Protein AF-A0A7D6I612-F1 (afdb_monomer_lite)

Structure (mmCIF, N/CA/C/O backbone):
data_AF-A0A7D6I612-F1
#
_entry.id   AF-A0A7D6I612-F1
#
loop_
_atom_site.group_PDB
_atom_site.id
_atom_site.type_symbol
_atom_site.label_atom_id
_atom_site.label_alt_id
_atom_site.label_comp_id
_atom_site.label_asym_id
_atom_site.label_entity_id
_atom_site.label_seq_id
_atom_site.pdbx_PDB_ins_code
_atom_site.Cartn_x
_atom_site.Cartn_y
_atom_site.Cartn_z
_atom_site.occupancy
_atom_site.B_iso_or_equiv
_atom_site.auth_seq_id
_atom_site.auth_comp_id
_atom_site.auth_asym_id
_atom_site.auth_atom_id
_atom_site.pdbx_PDB_model_num
ATOM 1 N N . MET A 1 1 ? -6.883 18.819 10.195 1.00 54.38 1 MET A N 1
ATOM 2 C CA . MET A 1 1 ? -8.317 18.469 10.230 1.00 54.38 1 MET A CA 1
ATOM 3 C C . MET A 1 1 ? -9.088 19.652 9.686 1.00 54.38 1 MET A C 1
ATOM 5 O O . MET A 1 1 ? -8.676 20.778 9.945 1.00 54.38 1 MET A O 1
ATOM 9 N N . LEU A 1 2 ? -10.165 19.414 8.934 1.00 71.88 2 LEU A N 1
ATOM 10 C CA . LEU A 1 2 ? -11.172 20.453 8.706 1.00 71.88 2 LEU A CA 1
ATOM 11 C C . LEU A 1 2 ? -11.570 21.011 10.085 1.00 71.88 2 LEU A C 1
ATOM 13 O O . LEU A 1 2 ? -11.541 20.269 11.069 1.00 71.88 2 LEU A O 1
ATOM 17 N N . ASN A 1 3 ? -11.849 22.306 10.201 1.00 75.69 3 ASN A N 1
ATOM 18 C CA . ASN A 1 3 ? -12.184 22.924 11.487 1.00 75.69 3 ASN A CA 1
ATOM 19 C C . ASN A 1 3 ? -13.604 22.505 11.932 1.00 75.69 3 ASN A C 1
ATOM 21 O O . ASN A 1 3 ? -14.530 23.307 11.906 1.00 75.69 3 ASN A O 1
ATOM 25 N N . LEU A 1 4 ? -13.773 21.226 12.282 1.00 80.38 4 LEU A N 1
ATOM 26 C CA . LEU A 1 4 ? -15.048 20.541 12.541 1.00 80.38 4 LEU A CA 1
ATOM 27 C C . LEU A 1 4 ? -15.597 20.794 13.960 1.00 80.38 4 LEU A C 1
ATOM 29 O O . LEU A 1 4 ? -16.632 20.249 14.331 1.00 80.38 4 LEU A O 1
ATOM 33 N N . GLY A 1 5 ? -14.927 21.642 14.748 1.00 83.19 5 GLY A N 1
ATOM 34 C CA . GLY A 1 5 ? -15.380 22.068 16.072 1.00 83.19 5 GLY A CA 1
ATOM 35 C C . GLY A 1 5 ? -15.041 21.104 17.215 1.00 83.19 5 GLY A C 1
ATOM 36 O O . GLY A 1 5 ? -14.508 20.013 17.026 1.00 83.19 5 GLY A O 1
ATOM 37 N N . LYS A 1 6 ? -15.332 21.546 18.444 1.00 76.69 6 LYS A N 1
ATOM 38 C CA . LYS A 1 6 ? -14.966 20.839 19.687 1.00 76.69 6 LYS A CA 1
ATOM 39 C C . LYS A 1 6 ? -15.806 19.580 19.943 1.00 76.69 6 LYS A C 1
ATOM 41 O O . LYS A 1 6 ? -15.286 18.616 20.486 1.00 76.69 6 LYS A O 1
ATOM 46 N N . SER A 1 7 ? -17.059 19.553 19.485 1.00 77.19 7 SER A N 1
ATOM 47 C CA . SER A 1 7 ? -17.968 18.407 19.648 1.00 77.19 7 SER A CA 1
ATOM 48 C C . SER A 1 7 ? -17.476 17.137 18.944 1.00 77.19 7 SER A C 1
ATOM 50 O O . SER A 1 7 ? -17.671 16.036 19.454 1.00 77.19 7 SER A O 1
ATOM 52 N N . VAL A 1 8 ? -16.803 17.278 17.798 1.00 79.56 8 VAL A N 1
ATOM 53 C CA . VAL A 1 8 ? -16.230 16.147 17.050 1.00 79.56 8 VAL A CA 1
ATOM 54 C C . VAL A 1 8 ? -15.008 15.574 17.769 1.00 79.56 8 VAL A C 1
ATOM 56 O O . VAL A 1 8 ? -14.851 14.359 17.837 1.00 79.56 8 VAL A O 1
ATOM 59 N N . VAL A 1 9 ? -14.189 16.428 18.388 1.00 80.62 9 VAL A N 1
ATOM 60 C CA . VAL A 1 9 ? -13.004 16.003 19.155 1.00 80.62 9 VAL A CA 1
ATOM 61 C C . VAL A 1 9 ? -13.397 15.169 20.378 1.00 80.62 9 VAL A C 1
ATOM 63 O O . VAL A 1 9 ? -12.755 14.159 20.678 1.00 80.62 9 VAL A O 1
ATOM 66 N N . ASP A 1 10 ? -14.467 15.556 21.072 1.00 81.38 10 ASP A N 1
ATOM 67 C CA . ASP A 1 10 ? -14.969 14.805 22.225 1.00 81.38 10 ASP A CA 1
ATOM 68 C C . ASP A 1 10 ? -15.522 13.429 21.807 1.00 81.38 10 ASP A C 1
ATOM 70 O O . ASP A 1 10 ? -15.314 12.429 22.502 1.00 81.38 10 ASP A O 1
ATOM 74 N N . GLN A 1 11 ? -16.152 13.345 20.630 1.00 80.44 11 GLN A N 1
ATOM 75 C CA . GLN A 1 11 ? -16.630 12.085 20.062 1.00 80.44 11 GLN A CA 1
ATOM 76 C C . GLN A 1 11 ? -15.485 11.171 19.597 1.00 80.44 11 GLN A C 1
ATOM 78 O O . GLN A 1 11 ? -15.504 9.978 19.903 1.00 80.44 11 GLN A O 1
ATOM 83 N N . GLU A 1 12 ? -14.450 11.709 18.945 1.00 81.00 12 GLU A N 1
ATOM 84 C CA . GLU A 1 12 ? -13.246 10.948 18.578 1.00 81.00 12 GLU A CA 1
ATOM 85 C C . GLU A 1 12 ? -12.562 10.345 19.811 1.00 81.00 12 GLU A C 1
ATOM 87 O O . GLU A 1 12 ? -12.174 9.175 19.797 1.00 81.00 12 GLU A O 1
ATOM 92 N N . ARG A 1 13 ? -12.472 11.099 20.917 1.00 80.06 13 ARG A N 1
ATOM 93 C CA . ARG A 1 13 ? -11.940 10.585 22.191 1.00 80.06 13 ARG A CA 1
ATOM 94 C C . ARG A 1 13 ? -12.781 9.448 22.764 1.00 80.06 13 ARG A C 1
ATOM 96 O O . ARG A 1 13 ? -12.218 8.505 23.317 1.00 80.06 13 ARG A O 1
ATOM 103 N N . ALA A 1 14 ? -14.104 9.521 22.638 1.00 80.31 14 ALA A N 1
ATOM 104 C CA . ALA A 1 14 ? -14.989 8.441 23.061 1.00 80.31 14 ALA A CA 1
ATOM 105 C C . ALA A 1 14 ? -14.844 7.185 22.178 1.00 80.31 14 ALA A C 1
ATOM 107 O O . ALA A 1 14 ? -14.951 6.072 22.689 1.00 80.31 14 ALA A O 1
ATOM 108 N N . TRP A 1 15 ? -14.563 7.339 20.879 1.00 78.69 15 TRP A N 1
ATOM 109 C CA . TRP A 1 15 ? -14.332 6.217 19.955 1.00 78.69 15 TRP A CA 1
ATOM 110 C C . TRP A 1 15 ? -12.940 5.590 20.097 1.00 78.69 15 TRP A C 1
ATOM 112 O O . TRP A 1 15 ? -12.791 4.381 19.939 1.00 78.69 15 TRP A O 1
ATOM 122 N N . LEU A 1 16 ? -11.934 6.377 20.481 1.00 78.69 16 LEU A N 1
ATOM 123 C CA . LEU A 1 16 ? -10.565 5.926 20.764 1.00 78.69 16 LEU A CA 1
ATOM 124 C C . LEU A 1 16 ? -10.389 5.343 22.177 1.00 78.69 16 LEU A C 1
ATOM 126 O O . LEU A 1 16 ? -9.279 5.304 22.711 1.00 78.69 16 LEU A O 1
ATOM 130 N N . GLN A 1 17 ? -11.465 4.870 22.811 1.00 80.62 17 GLN A N 1
ATOM 131 C CA . GLN A 1 17 ? -11.345 4.201 24.101 1.00 80.62 17 GLN A CA 1
ATOM 132 C C . GLN A 1 17 ? -10.520 2.908 23.966 1.00 80.62 17 GLN A C 1
ATOM 134 O O . GLN A 1 17 ? -10.790 2.098 23.073 1.00 80.62 17 GLN A O 1
ATOM 139 N N . PRO A 1 18 ? -9.579 2.632 24.892 1.00 74.50 18 PRO A N 1
ATOM 140 C CA . PRO A 1 18 ? -8.720 1.449 24.829 1.00 74.50 18 PRO A CA 1
ATOM 141 C C . PRO A 1 18 ? -9.487 0.125 24.725 1.00 74.50 18 PRO A C 1
ATOM 143 O O . PRO A 1 18 ? -9.016 -0.839 24.137 1.00 74.50 18 PRO A O 1
ATOM 146 N N . LYS A 1 19 ? -10.714 0.057 25.243 1.00 82.31 19 LYS A N 1
ATOM 147 C CA . LYS A 1 19 ? -11.556 -1.137 25.117 1.00 82.31 19 LYS A CA 1
ATOM 148 C C . LYS A 1 19 ? -11.928 -1.455 23.660 1.00 82.31 19 LYS A C 1
ATOM 150 O O . LYS A 1 19 ? -12.021 -2.627 23.312 1.00 82.31 19 LYS A O 1
ATOM 155 N N . ALA A 1 20 ? -12.110 -0.439 22.815 1.00 83.69 20 ALA A N 1
ATOM 156 C CA . ALA A 1 20 ? -12.465 -0.610 21.407 1.00 83.69 20 ALA A CA 1
ATOM 157 C C . ALA A 1 20 ? -11.254 -0.982 20.530 1.00 83.69 20 ALA A C 1
ATOM 159 O O . ALA A 1 20 ? -11.413 -1.708 19.551 1.00 83.69 20 ALA A O 1
ATOM 160 N N . TRP A 1 21 ? -10.037 -0.546 20.888 1.00 88.00 21 TRP A N 1
ATOM 161 C CA . TRP A 1 21 ? -8.848 -0.765 20.051 1.00 88.00 21 TRP A CA 1
ATOM 162 C C . TRP A 1 21 ? -8.091 -2.074 20.335 1.00 88.00 21 TRP A C 1
ATOM 164 O O . TRP A 1 21 ? -7.283 -2.490 19.509 1.00 88.00 21 TRP A O 1
ATOM 174 N N . ILE A 1 22 ? -8.331 -2.745 21.477 1.00 91.69 22 ILE A N 1
ATOM 175 C CA . ILE A 1 22 ? -7.427 -3.807 21.963 1.00 91.69 22 ILE A CA 1
ATOM 176 C C . ILE A 1 22 ? -7.555 -5.028 21.051 1.00 91.69 22 ILE A C 1
ATOM 178 O O . ILE A 1 22 ? -6.548 -5.606 20.657 1.00 91.69 22 ILE A O 1
ATOM 182 N N . GLY A 1 23 ? -8.784 -5.386 20.664 1.00 92.56 23 GLY A N 1
ATOM 183 C CA . GLY A 1 23 ? -9.044 -6.491 19.737 1.00 92.56 23 GLY A CA 1
ATOM 184 C C . GLY A 1 23 ? -8.359 -6.292 18.377 1.00 92.56 23 GLY A C 1
ATOM 185 O O . GLY A 1 23 ? -7.514 -7.113 18.012 1.00 92.56 23 GLY A O 1
ATOM 186 N N . PRO A 1 24 ? -8.655 -5.195 17.647 1.00 94.56 24 PRO A N 1
ATOM 187 C CA . PRO A 1 24 ? -7.986 -4.882 16.383 1.00 94.56 24 PRO A CA 1
ATOM 188 C C . PRO A 1 24 ? -6.460 -4.771 16.504 1.00 94.56 24 PRO A C 1
ATOM 190 O O . PRO A 1 24 ? -5.745 -5.212 15.602 1.00 94.56 24 PRO A O 1
ATOM 193 N N . ALA A 1 25 ? -5.947 -4.235 17.616 1.00 94.69 25 ALA A N 1
ATOM 194 C CA . ALA A 1 25 ? -4.511 -4.115 17.856 1.00 94.69 25 ALA A CA 1
ATOM 195 C C . ALA A 1 25 ? -3.840 -5.483 18.034 1.00 94.69 25 ALA A C 1
ATOM 197 O O . ALA A 1 25 ? -2.815 -5.736 17.407 1.00 94.69 25 ALA A O 1
ATOM 198 N N . ILE A 1 26 ? -4.432 -6.383 18.828 1.00 96.94 26 ILE A N 1
ATOM 199 C CA . ILE A 1 26 ? -3.929 -7.754 19.004 1.00 96.94 26 ILE A CA 1
ATOM 200 C C . ILE A 1 26 ? -3.938 -8.492 17.665 1.00 96.94 26 ILE A C 1
ATOM 202 O O . ILE A 1 26 ? -2.936 -9.099 17.295 1.00 96.94 26 ILE A O 1
ATOM 206 N N . LEU A 1 27 ? -5.035 -8.405 16.907 1.00 97.56 27 LEU A N 1
ATOM 207 C CA . LEU A 1 27 ? -5.131 -9.050 15.598 1.00 97.56 27 LEU A CA 1
ATOM 208 C C . LEU A 1 27 ? -4.074 -8.515 14.618 1.00 97.56 27 LE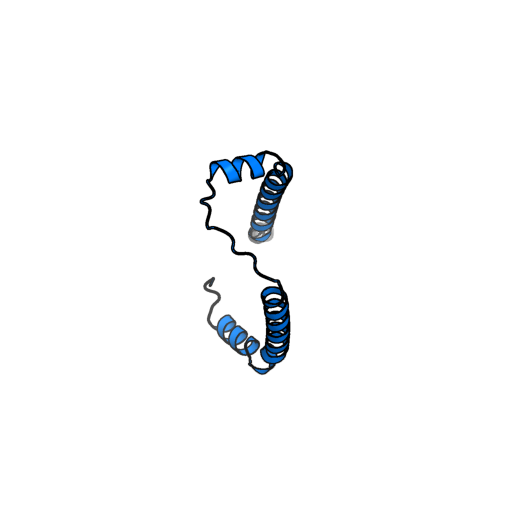U A C 1
ATOM 210 O O . LEU A 1 27 ? -3.408 -9.296 13.939 1.00 97.56 27 LEU A O 1
ATOM 214 N N . SER A 1 28 ? -3.870 -7.195 14.591 1.00 97.62 28 SER A N 1
ATOM 215 C CA . SER A 1 28 ? -2.832 -6.559 13.771 1.00 97.62 28 SER A CA 1
ATOM 216 C C . SER A 1 28 ? -1.424 -6.966 14.210 1.00 97.62 28 SER A C 1
ATOM 218 O O . SER A 1 28 ? -0.569 -7.201 13.360 1.00 97.62 28 SER A O 1
ATOM 220 N N . ALA A 1 29 ? -1.177 -7.100 15.517 1.00 98.12 29 ALA A N 1
ATOM 221 C CA . ALA A 1 29 ? 0.104 -7.555 16.052 1.00 98.12 29 ALA A CA 1
ATOM 222 C C . ALA A 1 29 ? 0.398 -9.008 15.655 1.00 98.12 29 ALA A C 1
ATOM 224 O O . ALA A 1 29 ? 1.502 -9.301 15.203 1.00 98.12 29 ALA A O 1
ATOM 225 N N . ILE A 1 30 ? -0.598 -9.895 15.742 1.00 98.44 30 ILE A N 1
ATOM 226 C CA . ILE A 1 30 ? -0.482 -11.284 15.279 1.00 98.44 30 ILE A CA 1
ATOM 227 C C . ILE A 1 30 ? -0.162 -11.316 13.781 1.00 98.44 30 ILE A C 1
ATOM 229 O O . ILE A 1 30 ? 0.781 -11.993 13.370 1.00 98.44 30 ILE A O 1
ATOM 233 N N . LEU A 1 31 ? -0.901 -10.557 12.964 1.00 98.12 31 LEU A N 1
ATOM 234 C CA . LEU A 1 31 ? -0.656 -10.476 11.523 1.00 98.12 31 LEU A CA 1
ATOM 235 C C . LEU A 1 31 ? 0.761 -9.969 11.220 1.00 98.12 31 LEU A C 1
ATOM 237 O O . LEU A 1 31 ? 1.456 -10.541 10.381 1.00 98.12 31 LEU A O 1
ATOM 241 N N . LEU A 1 32 ? 1.215 -8.936 11.932 1.00 98.25 32 LEU A N 1
ATOM 242 C CA . LEU A 1 32 ? 2.569 -8.411 11.800 1.00 98.25 32 LEU A CA 1
ATOM 243 C C . LEU A 1 32 ? 3.619 -9.473 12.150 1.00 98.25 32 LEU A C 1
ATOM 245 O O . LEU A 1 32 ? 4.579 -9.641 11.401 1.00 98.25 32 LEU A O 1
ATOM 249 N N . SER A 1 33 ? 3.433 -10.223 13.240 1.00 98.19 33 SER A N 1
ATOM 250 C CA . SER A 1 33 ? 4.332 -11.324 13.609 1.00 98.19 33 SER A CA 1
ATOM 251 C C . SER A 1 33 ? 4.409 -12.393 12.518 1.00 98.19 33 SER A C 1
ATOM 253 O O . SER A 1 33 ? 5.504 -12.862 12.209 1.00 98.19 33 SER A O 1
ATOM 255 N N . VAL A 1 34 ? 3.280 -12.738 11.890 1.00 97.88 34 VAL A N 1
ATOM 256 C CA . VAL A 1 34 ? 3.242 -13.679 10.758 1.00 97.88 34 VAL A CA 1
ATOM 257 C C . VAL A 1 34 ? 4.021 -13.133 9.560 1.00 97.88 34 VAL A C 1
ATOM 259 O O . VAL A 1 34 ? 4.821 -13.864 8.977 1.00 97.88 34 VAL A O 1
ATOM 262 N N . ILE A 1 35 ? 3.846 -11.854 9.215 1.00 97.81 35 ILE A N 1
ATOM 263 C CA . ILE A 1 35 ? 4.587 -11.215 8.116 1.00 97.81 35 ILE A CA 1
ATOM 264 C C . ILE A 1 35 ? 6.095 -11.211 8.404 1.00 97.81 35 ILE A C 1
ATOM 266 O O . ILE A 1 35 ? 6.881 -11.585 7.535 1.00 97.81 35 ILE A O 1
ATOM 270 N N . ILE A 1 36 ? 6.511 -10.848 9.622 1.00 97.50 36 ILE A N 1
ATOM 271 C CA . ILE A 1 36 ? 7.928 -10.858 10.023 1.00 97.50 36 ILE A CA 1
ATOM 272 C C . ILE A 1 36 ? 8.502 -12.271 9.912 1.00 97.50 36 ILE A C 1
ATOM 274 O O . ILE A 1 36 ? 9.567 -12.457 9.323 1.00 97.50 36 ILE A O 1
ATOM 278 N N . TYR A 1 37 ? 7.790 -13.270 10.438 1.00 96.88 37 TYR A N 1
ATOM 279 C CA . TYR A 1 37 ? 8.210 -14.665 10.353 1.00 96.88 37 TYR A CA 1
ATOM 280 C C . TYR A 1 37 ? 8.370 -15.119 8.896 1.00 96.88 37 TYR A C 1
ATOM 282 O O . TYR A 1 37 ? 9.397 -15.699 8.542 1.00 96.88 37 TYR A O 1
ATOM 290 N N . ALA A 1 38 ? 7.398 -14.797 8.037 1.00 95.12 38 ALA A N 1
ATOM 291 C CA . ALA A 1 38 ? 7.437 -15.135 6.619 1.00 95.12 38 ALA A CA 1
ATOM 292 C C . ALA A 1 38 ? 8.640 -14.500 5.901 1.00 95.12 38 ALA A C 1
ATOM 294 O O . ALA A 1 38 ? 9.302 -15.177 5.118 1.00 95.12 38 ALA A O 1
ATOM 295 N N . ILE A 1 39 ? 8.961 -13.235 6.193 1.00 93.50 39 ILE A N 1
ATOM 296 C CA . ILE A 1 39 ? 10.105 -12.532 5.591 1.00 93.50 39 ILE A CA 1
ATOM 297 C C . ILE A 1 39 ? 11.435 -13.134 6.065 1.00 93.50 39 ILE A C 1
ATOM 299 O O . ILE A 1 39 ? 12.302 -13.435 5.246 1.00 93.50 39 ILE A O 1
ATOM 303 N N . VAL A 1 40 ? 11.606 -13.339 7.375 1.00 92.94 40 VAL A N 1
ATOM 304 C CA . VAL A 1 40 ? 12.876 -13.815 7.957 1.00 92.94 40 VAL A CA 1
ATOM 305 C C . VAL A 1 40 ? 13.157 -15.282 7.611 1.00 92.94 40 VAL A C 1
ATOM 307 O O . VAL A 1 40 ? 14.318 -15.671 7.492 1.00 92.94 40 VAL A O 1
ATOM 310 N N . SER A 1 41 ? 12.119 -16.096 7.401 1.00 92.06 41 SER A N 1
ATOM 311 C CA . SER A 1 41 ? 12.257 -17.508 7.011 1.00 92.06 41 SER A CA 1
ATOM 312 C C . SER A 1 41 ? 12.888 -17.696 5.618 1.00 92.06 41 SER A C 1
ATOM 314 O O . SER A 1 41 ? 13.469 -18.743 5.320 1.00 92.06 41 SER A O 1
ATOM 316 N N . ILE A 1 42 ? 12.830 -16.678 4.753 1.00 90.31 42 ILE A N 1
ATOM 317 C CA . ILE A 1 42 ? 13.407 -16.745 3.409 1.00 90.31 42 ILE A CA 1
ATOM 318 C C . ILE A 1 42 ? 14.939 -16.690 3.502 1.00 90.31 42 ILE A C 1
ATOM 320 O O . ILE A 1 42 ? 15.527 -15.783 4.090 1.00 90.31 42 ILE A O 1
ATOM 324 N N . LYS A 1 43 ? 15.630 -17.652 2.875 1.00 82.25 43 LYS A N 1
ATOM 325 C CA . LYS A 1 43 ? 17.097 -17.621 2.767 1.00 82.25 43 LYS A CA 1
ATOM 326 C C . LYS A 1 43 ? 17.532 -16.446 1.896 1.00 82.25 43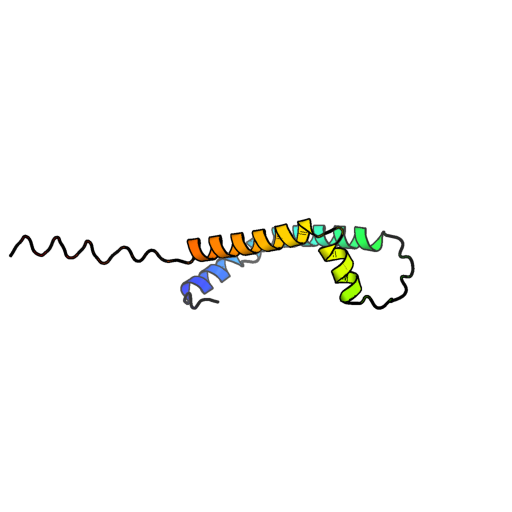 LYS A C 1
ATOM 328 O O . LYS A 1 43 ? 17.264 -16.411 0.695 1.00 82.25 43 LYS A O 1
ATOM 333 N N . HIS A 1 44 ? 18.254 -15.511 2.499 1.00 76.75 44 HIS A N 1
ATOM 334 C CA . HIS A 1 44 ? 18.753 -14.328 1.818 1.00 76.75 44 HIS A CA 1
ATOM 335 C C . HIS A 1 44 ? 19.972 -14.709 0.966 1.00 76.75 44 HIS A C 1
ATOM 337 O O . HIS A 1 44 ? 20.955 -15.248 1.475 1.00 76.75 44 HIS A O 1
ATOM 343 N N . ARG A 1 45 ? 19.930 -14.424 -0.340 1.00 76.81 45 ARG A N 1
ATOM 344 C CA . ARG A 1 45 ? 21.145 -14.340 -1.163 1.00 76.81 45 ARG A CA 1
ATOM 345 C C . ARG A 1 45 ? 21.670 -12.916 -1.072 1.00 76.81 45 ARG A C 1
ATOM 347 O O . ARG A 1 45 ? 20.879 -11.978 -1.090 1.00 76.81 45 ARG A O 1
ATOM 354 N N . GLN A 1 46 ? 22.987 -12.748 -0.976 1.00 78.69 46 GLN A N 1
ATOM 355 C CA . GLN A 1 46 ? 23.576 -11.414 -0.999 1.00 78.69 46 GLN A CA 1
ATOM 356 C C . GLN A 1 46 ? 23.298 -10.754 -2.352 1.00 78.69 46 GLN A C 1
ATOM 358 O O . GLN A 1 46 ? 23.805 -11.187 -3.386 1.00 78.69 46 GLN A O 1
ATOM 363 N N . ILE A 1 47 ? 22.465 -9.716 -2.333 1.00 83.25 47 ILE A N 1
ATOM 364 C CA . ILE A 1 47 ? 22.199 -8.864 -3.487 1.00 83.25 47 ILE A CA 1
ATOM 365 C C . ILE A 1 47 ? 23.249 -7.756 -3.458 1.00 83.25 47 I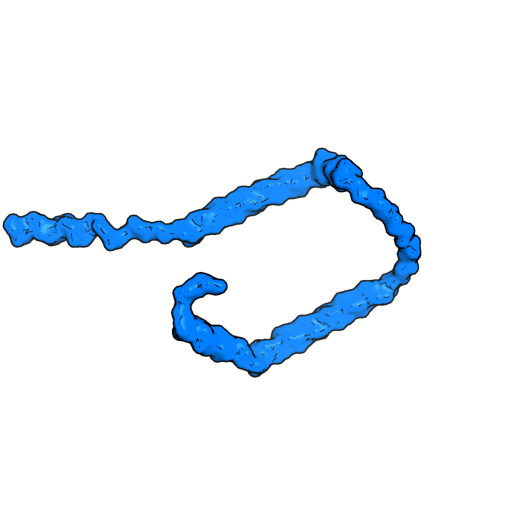LE A C 1
ATOM 367 O O . ILE A 1 47 ? 23.359 -7.022 -2.476 1.00 83.25 47 ILE A O 1
ATOM 371 N N . LYS A 1 48 ? 24.044 -7.638 -4.524 1.00 85.00 48 LYS A N 1
ATOM 372 C CA . LYS A 1 48 ? 24.935 -6.486 -4.694 1.00 85.00 48 LYS A CA 1
ATOM 373 C C . LYS A 1 4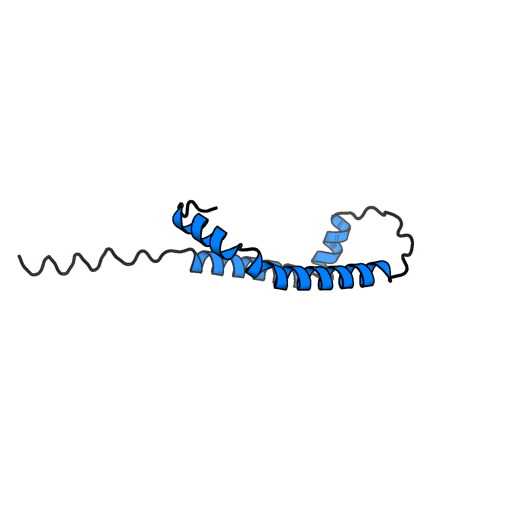8 ? 24.073 -5.256 -4.974 1.00 85.00 48 LYS A C 1
ATOM 375 O O . LYS A 1 48 ? 23.191 -5.319 -5.825 1.00 85.00 48 LYS A O 1
ATOM 380 N N . GLY A 1 49 ? 24.331 -4.153 -4.274 1.00 82.62 49 GLY A N 1
ATOM 381 C CA . GLY A 1 49 ? 23.656 -2.879 -4.522 1.00 82.62 49 GLY A CA 1
ATOM 382 C C . GLY A 1 49 ? 24.032 -2.329 -5.896 1.00 82.62 49 GLY A C 1
ATOM 383 O O . GLY A 1 49 ? 25.034 -1.634 -6.030 1.00 82.62 49 GLY A O 1
ATOM 384 N N . GLN A 1 50 ? 23.262 -2.682 -6.924 1.00 89.06 50 GLN A N 1
ATOM 385 C CA . GLN A 1 50 ? 23.393 -2.123 -8.264 1.00 89.06 50 GLN A CA 1
ATOM 386 C C . GLN A 1 50 ? 22.539 -0.858 -8.361 1.00 89.06 50 GLN A C 1
ATOM 388 O O . GLN A 1 50 ? 21.387 -0.841 -7.930 1.00 89.06 50 GLN A O 1
ATOM 393 N N . MET A 1 51 ? 23.102 0.207 -8.928 1.00 90.44 51 MET A N 1
ATOM 394 C CA . MET A 1 51 ? 22.349 1.426 -9.202 1.00 90.44 51 MET A CA 1
ATOM 395 C C . MET A 1 51 ? 21.359 1.164 -10.342 1.00 90.44 51 MET A C 1
ATOM 397 O O . MET A 1 51 ? 21.774 0.793 -11.438 1.00 90.44 51 MET A O 1
ATOM 401 N N . ILE A 1 52 ? 20.068 1.378 -10.086 1.00 93.56 52 ILE A N 1
ATOM 402 C CA . ILE A 1 52 ? 19.007 1.284 -11.095 1.00 93.56 52 ILE A CA 1
ATOM 403 C C . ILE A 1 52 ? 18.702 2.697 -11.593 1.00 93.56 52 ILE A C 1
ATOM 405 O O . ILE A 1 52 ? 18.360 3.581 -10.807 1.00 93.56 52 ILE A O 1
ATOM 409 N N . SER A 1 53 ? 18.840 2.923 -12.900 1.00 95.50 53 SER A N 1
ATOM 410 C CA . SER A 1 53 ? 18.596 4.243 -13.497 1.00 95.50 53 SER A CA 1
ATOM 411 C C . SER A 1 53 ? 17.109 4.486 -13.777 1.00 95.50 53 SER A C 1
ATOM 413 O O . SER A 1 53 ? 16.362 3.559 -14.091 1.00 95.50 53 SER A O 1
ATOM 415 N N . ALA A 1 54 ? 16.674 5.751 -13.769 1.00 95.56 54 ALA A N 1
ATOM 416 C CA . ALA A 1 54 ? 15.299 6.111 -14.134 1.00 95.56 54 ALA A CA 1
ATOM 417 C C . ALA A 1 54 ? 14.928 5.669 -15.565 1.00 95.56 54 ALA A C 1
ATOM 419 O O . ALA A 1 54 ? 13.801 5.244 -15.810 1.00 95.56 54 ALA A O 1
ATOM 420 N N . LYS A 1 55 ? 15.889 5.701 -16.502 1.00 95.94 55 LYS A N 1
ATOM 421 C CA . LYS A 1 55 ? 15.700 5.208 -17.875 1.00 95.94 55 LYS A CA 1
ATOM 422 C C . LYS A 1 55 ? 15.370 3.716 -17.894 1.00 95.94 55 LYS A C 1
ATOM 424 O O . LYS A 1 55 ? 14.489 3.297 -18.635 1.00 95.94 55 LYS A O 1
ATOM 429 N N . GLU A 1 56 ? 16.063 2.921 -17.084 1.00 95.62 56 GLU A N 1
ATOM 430 C CA . GLU A 1 56 ? 15.836 1.478 -16.992 1.00 95.62 56 GLU A CA 1
ATOM 43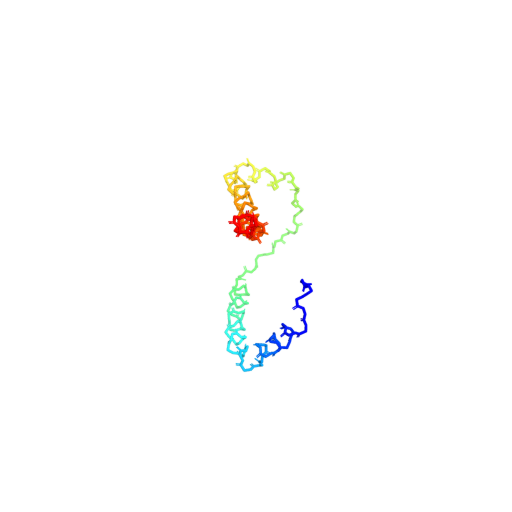1 C C . GLU A 1 56 ? 14.440 1.149 -16.459 1.00 95.62 56 GLU A C 1
ATOM 433 O O . GLU A 1 56 ? 13.739 0.316 -17.038 1.00 95.62 56 GLU A O 1
ATOM 438 N N . VAL A 1 57 ? 13.993 1.870 -15.427 1.00 95.62 57 VAL A N 1
ATOM 439 C CA . VAL A 1 57 ? 12.621 1.761 -14.914 1.00 95.62 57 VAL A CA 1
ATOM 440 C C . VAL A 1 57 ? 11.608 2.183 -15.983 1.00 95.62 57 VAL A C 1
ATOM 442 O O . VAL A 1 57 ? 10.646 1.460 -16.233 1.00 95.62 57 VAL A O 1
ATOM 445 N N . GLY A 1 58 ? 11.854 3.302 -16.672 1.00 95.56 58 GLY A N 1
ATOM 446 C CA . GLY A 1 58 ? 10.990 3.814 -17.738 1.00 95.56 58 GLY A CA 1
ATOM 447 C C . GLY A 1 58 ? 10.824 2.837 -18.904 1.00 95.56 58 GLY A C 1
ATOM 448 O O . GLY A 1 58 ? 9.704 2.610 -19.353 1.00 95.56 58 GLY A O 1
ATOM 449 N N . MET A 1 59 ? 11.904 2.182 -19.343 1.00 96.88 59 MET A N 1
ATOM 450 C CA . MET A 1 59 ? 11.834 1.157 -20.395 1.00 96.88 59 MET A CA 1
ATOM 451 C C . MET A 1 59 ? 10.937 -0.024 -20.002 1.00 96.88 59 MET A C 1
ATOM 453 O O . MET A 1 59 ? 10.241 -0.576 -20.850 1.00 96.88 59 MET A O 1
ATOM 457 N N . ARG A 1 60 ? 10.924 -0.419 -18.721 1.00 96.44 60 ARG A N 1
ATOM 458 C CA . ARG A 1 60 ? 10.026 -1.476 -18.230 1.00 96.44 60 ARG A CA 1
ATOM 459 C C . ARG A 1 60 ? 8.588 -0.975 -18.103 1.00 96.44 60 ARG A C 1
ATOM 461 O O . ARG A 1 60 ? 7.675 -1.672 -18.538 1.00 96.44 60 ARG A O 1
ATOM 468 N N . LEU A 1 61 ? 8.386 0.219 -17.546 1.00 96.12 61 LEU A N 1
ATOM 469 C CA . LEU A 1 61 ? 7.054 0.799 -17.349 1.00 96.12 61 LEU A CA 1
ATOM 470 C C . LEU A 1 61 ? 6.312 1.028 -18.669 1.00 96.12 61 LEU A C 1
ATOM 472 O O . LEU A 1 61 ? 5.142 0.685 -18.763 1.00 96.12 61 LEU A O 1
ATOM 476 N N . PHE A 1 62 ? 6.990 1.540 -19.697 1.00 94.19 62 PHE A N 1
ATOM 477 C CA . PHE A 1 62 ? 6.377 1.841 -20.999 1.00 94.19 62 PHE A CA 1
ATOM 478 C C . PHE A 1 62 ? 6.574 0.747 -22.059 1.00 94.19 62 PHE A C 1
ATOM 480 O O . PHE A 1 62 ? 6.113 0.898 -23.185 1.00 94.19 62 PHE A O 1
ATOM 487 N N . GLY A 1 63 ? 7.252 -0.352 -2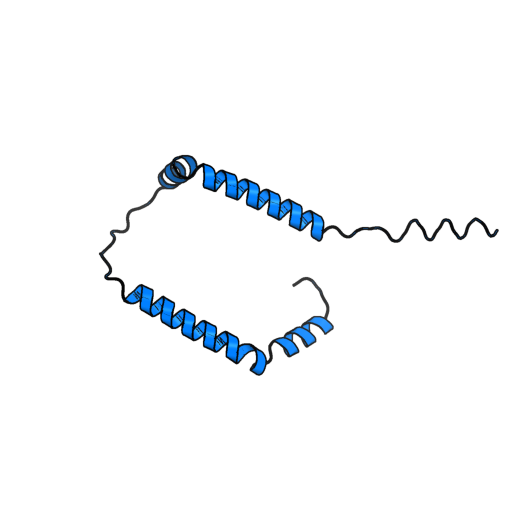1.715 1.00 93.56 63 GLY A N 1
ATOM 488 C CA . GLY A 1 63 ? 7.344 -1.550 -22.549 1.00 93.56 63 GLY A CA 1
ATOM 489 C C . GLY A 1 63 ? 6.331 -2.607 -22.093 1.00 93.56 63 GLY A C 1
ATOM 490 O O . GLY A 1 63 ? 5.148 -2.495 -22.405 1.00 93.56 63 GLY A O 1
ATOM 491 N N . PRO A 1 64 ? 6.756 -3.631 -21.326 1.00 96.25 64 PRO A N 1
ATOM 492 C CA . PRO A 1 64 ? 5.875 -4.715 -20.883 1.00 96.25 64 PRO A CA 1
ATOM 493 C C . PRO A 1 64 ? 4.720 -4.258 -19.981 1.00 96.25 64 PRO A C 1
ATOM 495 O O . PRO A 1 64 ? 3.684 -4.916 -19.951 1.00 96.25 64 PRO A O 1
ATOM 498 N N . TYR A 1 65 ? 4.881 -3.152 -19.247 1.00 96.81 65 TYR A N 1
ATOM 499 C CA . TYR A 1 65 ? 3.874 -2.664 -18.300 1.00 96.81 65 TYR A CA 1
ATOM 500 C C . TYR A 1 65 ? 3.058 -1.474 -18.820 1.00 96.81 65 TYR A C 1
ATOM 502 O O . TYR A 1 65 ? 2.379 -0.820 -18.029 1.00 96.81 65 TYR A O 1
ATOM 510 N N . VAL A 1 66 ? 3.075 -1.210 -20.132 1.00 96.62 66 VAL A N 1
ATOM 511 C CA . VAL A 1 66 ? 2.385 -0.050 -20.724 1.00 96.62 66 VAL A CA 1
ATOM 512 C C . VAL A 1 66 ? 0.899 -0.003 -20.351 1.00 96.62 66 VAL A C 1
ATOM 514 O O . VAL A 1 66 ? 0.394 1.044 -19.952 1.00 96.62 66 VAL A O 1
ATOM 517 N N . LEU A 1 67 ? 0.232 -1.161 -20.350 1.00 97.31 67 LEU A N 1
ATOM 518 C CA . LEU A 1 67 ? -1.174 -1.274 -19.963 1.00 97.31 67 LEU A CA 1
ATOM 519 C C . LEU A 1 67 ? -1.406 -0.907 -18.491 1.00 97.31 67 LEU A C 1
ATOM 521 O O . LEU A 1 67 ? -2.414 -0.295 -18.159 1.00 97.31 67 LEU A O 1
ATOM 525 N N . ALA A 1 68 ? -0.477 -1.236 -17.590 1.00 97.12 68 ALA A N 1
ATOM 526 C CA . ALA A 1 68 ? -0.611 -0.875 -16.179 1.00 97.12 68 ALA A CA 1
ATOM 527 C C . ALA A 1 68 ? -0.542 0.648 -15.983 1.00 97.12 68 ALA A C 1
ATOM 529 O O . ALA A 1 68 ? -1.315 1.202 -15.203 1.00 97.12 68 ALA A O 1
ATOM 530 N N . VAL A 1 69 ? 0.340 1.335 -16.717 1.00 97.00 69 VAL A N 1
ATOM 531 C CA . VAL A 1 69 ? 0.453 2.804 -16.677 1.00 97.00 69 VAL A CA 1
ATOM 532 C C . VAL A 1 69 ? -0.819 3.472 -17.203 1.00 97.00 69 VAL A C 1
ATOM 534 O O . VAL A 1 69 ? -1.299 4.451 -16.621 1.00 97.00 69 VAL A O 1
ATOM 537 N N . GLU A 1 70 ? -1.397 2.921 -18.269 1.00 97.62 70 GLU A N 1
ATOM 538 C CA . GLU A 1 70 ? -2.665 3.392 -18.824 1.00 97.62 70 GLU A CA 1
ATOM 539 C C . GLU A 1 70 ? -3.810 3.236 -17.815 1.00 97.62 70 GLU A C 1
ATOM 541 O O . GLU A 1 70 ? -4.516 4.200 -17.513 1.00 97.62 70 GLU A O 1
ATOM 546 N N . LEU A 1 71 ? -3.935 2.057 -17.200 1.00 98.25 71 LEU A N 1
ATOM 547 C CA . LEU A 1 71 ? -4.960 1.798 -16.189 1.00 98.25 71 LEU A CA 1
ATOM 548 C C . LEU A 1 71 ? -4.804 2.686 -14.954 1.00 98.25 71 LEU A C 1
ATOM 550 O O . LEU A 1 71 ? -5.806 3.150 -14.419 1.00 98.25 71 LEU A O 1
ATOM 554 N N . ILE A 1 72 ? -3.577 2.972 -14.512 1.00 97.88 72 ILE A N 1
ATOM 555 C CA . ILE A 1 72 ? -3.338 3.905 -13.402 1.00 97.88 72 ILE A CA 1
ATOM 556 C C . ILE A 1 72 ? -3.787 5.319 -13.784 1.00 97.88 72 ILE A C 1
ATOM 558 O O . ILE A 1 72 ? -4.419 5.991 -12.973 1.00 97.88 72 ILE A O 1
ATOM 562 N N . SER A 1 73 ? -3.524 5.762 -15.016 1.00 97.50 73 SER A N 1
ATOM 563 C CA . SER A 1 73 ? -3.982 7.072 -15.502 1.00 97.50 73 SER A CA 1
ATOM 564 C C . SER A 1 73 ? -5.511 7.176 -15.487 1.00 97.50 73 SER A C 1
ATOM 566 O O . SER A 1 73 ? -6.062 8.159 -14.989 1.00 97.50 73 SER A O 1
ATOM 568 N N . LEU A 1 74 ? -6.204 6.135 -15.958 1.00 98.44 74 LEU A N 1
ATOM 569 C CA . LEU A 1 74 ? -7.667 6.061 -15.921 1.00 98.44 74 LEU A CA 1
ATOM 570 C C . LEU A 1 74 ? -8.213 5.942 -14.491 1.00 98.44 74 LEU A C 1
ATOM 572 O O . LEU A 1 74 ? -9.222 6.566 -14.172 1.00 98.44 74 LEU A O 1
ATOM 576 N N . LEU A 1 75 ? -7.539 5.195 -13.613 1.00 98.12 75 LEU A N 1
ATOM 577 C CA . LEU A 1 75 ? -7.901 5.061 -12.201 1.00 98.12 75 LEU A CA 1
ATOM 578 C C . LEU A 1 75 ? -7.789 6.403 -11.469 1.00 98.12 75 LEU A C 1
ATOM 580 O O . LEU A 1 75 ? -8.680 6.760 -10.701 1.00 98.12 75 LEU A O 1
ATOM 584 N N . LEU A 1 76 ? -6.725 7.165 -11.732 1.00 98.19 76 LEU A N 1
ATOM 585 C CA . LEU A 1 76 ? -6.547 8.509 -11.186 1.00 98.19 76 LEU A CA 1
ATOM 586 C C . LEU A 1 76 ? -7.617 9.471 -11.710 1.00 98.19 76 LEU A C 1
ATOM 588 O O . LEU A 1 76 ? -8.193 10.221 -10.921 1.00 98.19 76 LEU A O 1
ATOM 592 N N . LEU A 1 77 ? -7.931 9.419 -13.009 1.00 98.25 77 LEU A N 1
ATOM 593 C CA . LEU A 1 77 ? -9.010 10.213 -13.599 1.00 98.25 77 LEU A CA 1
ATOM 594 C C . LEU A 1 77 ? -10.364 9.876 -12.959 1.00 98.25 77 LEU A C 1
ATOM 596 O O . LEU A 1 77 ? -11.095 10.778 -12.558 1.00 98.25 77 LEU A O 1
ATOM 600 N N . ALA A 1 78 ? -10.682 8.590 -12.810 1.00 98.19 78 ALA A N 1
ATOM 601 C CA . ALA A 1 78 ? -11.905 8.141 -12.157 1.00 98.19 78 ALA A CA 1
ATOM 602 C C . ALA A 1 78 ? -11.968 8.608 -10.694 1.00 98.19 78 ALA A C 1
ATOM 604 O O . ALA A 1 78 ? -12.988 9.148 -10.267 1.00 98.19 78 ALA A O 1
ATOM 605 N N . GLY A 1 79 ? -10.869 8.475 -9.945 1.00 98.00 79 GLY A N 1
ATOM 606 C CA . GLY A 1 79 ? -10.767 8.964 -8.571 1.00 98.00 79 GLY A CA 1
ATOM 607 C C . GLY A 1 79 ? -11.008 10.471 -8.463 1.00 98.00 79 GLY A C 1
ATOM 608 O O . GLY A 1 79 ? -11.756 10.910 -7.590 1.00 98.00 79 GLY A O 1
ATOM 609 N N . LEU A 1 80 ? -10.451 11.261 -9.388 1.00 98.00 80 LEU A N 1
ATOM 610 C CA . LEU A 1 80 ? -10.677 12.705 -9.456 1.00 98.00 80 LEU A CA 1
ATOM 611 C C . LEU A 1 80 ? -12.148 13.042 -9.740 1.00 98.00 80 LEU A C 1
ATOM 613 O O . LEU A 1 80 ? -12.726 13.890 -9.061 1.00 98.00 80 LEU A O 1
ATOM 617 N N . VAL A 1 81 ? -12.765 12.365 -10.714 1.00 97.19 81 VAL A N 1
ATOM 618 C CA . VAL A 1 81 ? -14.179 12.563 -11.069 1.00 97.19 81 VAL A CA 1
ATOM 619 C C . VAL A 1 81 ? -15.090 12.236 -9.885 1.00 97.19 81 VAL A C 1
ATOM 621 O O . VAL A 1 81 ? -15.986 13.019 -9.569 1.00 97.19 81 VAL A O 1
ATOM 624 N N . VAL A 1 82 ? -14.846 11.119 -9.194 1.00 96.88 82 VAL A N 1
ATOM 625 C CA . VAL A 1 82 ? -15.620 10.707 -8.012 1.00 96.88 82 VAL A CA 1
ATOM 626 C C . VAL A 1 82 ? -15.446 11.705 -6.867 1.00 96.88 82 VAL A C 1
ATOM 628 O O . VAL A 1 82 ? -16.439 12.131 -6.276 1.00 96.88 82 VAL A O 1
ATOM 631 N N . ALA A 1 83 ? -14.214 12.133 -6.585 1.00 96.19 83 ALA A N 1
ATOM 632 C CA . ALA A 1 83 ? -13.942 13.124 -5.548 1.00 96.19 83 ALA A CA 1
ATOM 633 C C . ALA A 1 83 ? -14.640 14.464 -5.838 1.00 96.19 83 ALA A C 1
ATOM 635 O O . ALA A 1 83 ? -15.252 15.038 -4.938 1.00 96.19 83 ALA A O 1
ATOM 636 N N . PHE A 1 84 ? -14.614 14.938 -7.090 1.00 94.06 84 PHE A N 1
ATOM 637 C CA . PHE A 1 84 ? -15.312 16.162 -7.493 1.00 94.06 84 PHE A CA 1
ATOM 638 C C . PHE A 1 84 ? -16.835 16.015 -7.418 1.00 94.06 84 PHE A C 1
ATOM 640 O O . PHE A 1 84 ? -17.528 16.939 -6.999 1.00 94.06 84 PHE A O 1
ATOM 647 N N . HIS A 1 85 ? -17.371 14.854 -7.801 1.00 92.75 85 HIS A N 1
ATOM 648 C CA . HIS A 1 85 ? -18.805 14.597 -7.735 1.00 92.75 85 HIS A CA 1
ATOM 649 C C . HIS A 1 85 ? -19.324 14.605 -6.291 1.00 92.75 85 HIS A C 1
ATOM 651 O O . HIS A 1 85 ? -20.343 15.236 -6.021 1.00 92.75 85 HIS A O 1
ATOM 657 N N . ILE A 1 86 ? -18.619 13.934 -5.373 1.00 94.00 86 ILE A N 1
ATOM 658 C CA . ILE A 1 86 ? -18.993 13.847 -3.952 1.00 94.00 86 ILE A CA 1
ATOM 659 C C . ILE A 1 86 ? -18.738 15.175 -3.230 1.00 94.00 86 ILE A C 1
ATOM 661 O O . ILE A 1 86 ? -19.558 15.603 -2.425 1.00 94.00 86 ILE A O 1
ATOM 665 N N . GLY A 1 87 ? -17.614 15.836 -3.516 1.00 88.38 87 GLY A N 1
ATOM 666 C CA . GLY A 1 87 ? -17.217 17.081 -2.856 1.00 88.38 87 GLY A CA 1
ATOM 667 C C . GLY A 1 87 ? -18.006 18.317 -3.296 1.00 88.38 87 GLY A C 1
ATOM 668 O O . GLY A 1 87 ? -17.854 19.378 -2.694 1.00 88.38 87 GLY A O 1
ATOM 669 N N . ARG A 1 88 ? -18.838 18.217 -4.341 1.00 85.62 88 ARG A N 1
ATOM 670 C CA . ARG A 1 88 ? -19.658 19.334 -4.816 1.00 85.62 88 ARG A CA 1
ATOM 671 C C . ARG A 1 88 ? -20.964 19.413 -4.031 1.00 85.62 88 ARG A C 1
ATOM 673 O O . ARG A 1 88 ? -21.900 18.655 -4.279 1.00 85.62 88 ARG A O 1
ATOM 680 N N . GLU A 1 89 ? -21.060 20.396 -3.145 1.00 79.06 89 GLU A N 1
ATOM 681 C CA . GLU A 1 89 ? -22.315 20.749 -2.483 1.00 79.06 89 GLU A CA 1
ATOM 682 C C . GLU A 1 89 ? -23.353 21.209 -3.523 1.00 79.06 89 GLU A C 1
ATOM 684 O O . GLU A 1 89 ? -23.111 22.118 -4.326 1.00 79.06 89 GLU A O 1
ATOM 689 N N . LYS A 1 90 ? -24.530 20.572 -3.535 1.00 69.25 90 LYS A N 1
ATOM 690 C CA . LYS A 1 90 ? -25.664 21.030 -4.344 1.00 69.25 90 LYS A CA 1
ATOM 691 C C . LYS A 1 90 ? -26.204 22.313 -3.714 1.00 69.25 90 LYS A C 1
ATOM 693 O O . LYS A 1 90 ? -26.945 22.259 -2.738 1.00 69.25 90 LYS A O 1
ATOM 698 N N . ARG A 1 91 ? -25.854 23.472 -4.272 1.00 65.19 91 ARG A N 1
ATOM 699 C CA . ARG A 1 91 ? -26.486 24.750 -3.920 1.00 65.19 91 ARG A CA 1
ATOM 700 C C . ARG A 1 91 ? -27.918 24.752 -4.482 1.00 65.19 91 ARG A C 1
ATOM 702 O O . ARG A 1 91 ? -28.132 25.201 -5.599 1.00 65.19 91 ARG A O 1
ATOM 709 N N . LEU A 1 92 ? -28.863 24.150 -3.762 1.00 63.88 92 LEU A N 1
ATOM 710 C CA . LEU A 1 92 ? -30.229 23.893 -4.248 1.00 63.88 92 LEU A CA 1
ATOM 711 C C . LEU A 1 92 ? -31.334 24.387 -3.299 1.00 63.88 92 LEU A C 1
ATOM 713 O O . LEU A 1 92 ? -32.466 23.961 -3.442 1.00 63.88 92 LEU A O 1
ATOM 717 N N . ASN A 1 93 ? -31.039 25.301 -2.365 1.00 58.34 93 ASN A N 1
ATOM 718 C CA . ASN A 1 93 ? -32.023 25.772 -1.373 1.00 58.34 93 ASN A CA 1
ATOM 719 C C . ASN A 1 93 ? -32.163 27.306 -1.295 1.00 58.34 93 ASN A C 1
ATOM 721 O O . ASN A 1 93 ? -32.293 27.848 -0.202 1.00 58.34 93 ASN A O 1
ATOM 725 N N . SER A 1 94 ? -32.118 28.047 -2.407 1.00 58.47 94 SER A N 1
ATOM 726 C CA . SER A 1 94 ? -32.375 29.501 -2.320 1.00 58.47 94 SER A CA 1
ATOM 727 C C . SER A 1 94 ? -33.122 30.128 -3.493 1.00 58.47 94 SER A C 1
ATOM 729 O O . SER A 1 94 ? -33.089 31.347 -3.618 1.00 58.47 94 SER A O 1
ATOM 731 N N . LEU A 1 95 ? -33.764 29.341 -4.363 1.00 61.94 95 LEU A N 1
ATOM 732 C CA . LEU A 1 95 ? -34.541 29.891 -5.486 1.00 61.94 95 LEU A CA 1
ATOM 733 C C . LEU A 1 95 ? -36.030 29.510 -5.460 1.00 61.94 95 LEU A C 1
ATOM 735 O O . LEU A 1 95 ? -36.815 30.241 -6.047 1.00 61.94 95 LEU A O 1
ATOM 739 N N . ASP A 1 96 ? -36.437 28.487 -4.700 1.00 57.56 96 ASP A N 1
ATOM 740 C CA . ASP A 1 96 ? -37.859 28.108 -4.585 1.00 57.56 96 ASP A CA 1
ATOM 741 C C . ASP A 1 96 ? -38.588 28.790 -3.413 1.00 57.56 96 ASP A C 1
ATOM 743 O O . ASP A 1 96 ? -39.803 28.717 -3.315 1.00 57.56 96 ASP A O 1
ATOM 747 N N . SER A 1 97 ? -37.886 29.493 -2.516 1.00 57.62 97 SER A N 1
ATOM 748 C CA . SER A 1 97 ? -38.528 30.185 -1.383 1.00 57.62 97 SER A CA 1
ATOM 749 C C . SER A 1 97 ? -38.979 31.614 -1.699 1.00 57.62 97 SER A C 1
ATOM 751 O O . SER A 1 97 ? -39.464 32.300 -0.802 1.00 57.62 97 SER A O 1
ATOM 753 N N . HIS A 1 98 ? -38.768 32.095 -2.929 1.00 54.78 98 HIS A N 1
ATOM 754 C CA . HIS A 1 98 ? -39.115 33.465 -3.324 1.00 54.78 98 HIS A CA 1
ATOM 755 C C . HIS A 1 98 ? -40.291 33.569 -4.302 1.00 54.78 98 HIS A C 1
ATOM 757 O O . HIS A 1 98 ? -40.810 34.669 -4.454 1.00 54.78 98 HIS A O 1
ATOM 763 N N . SER A 1 99 ? -40.756 32.470 -4.909 1.00 58.06 99 SER A N 1
ATOM 764 C CA . SER A 1 99 ? -41.934 32.489 -5.793 1.00 58.06 99 SER A CA 1
ATOM 765 C C . SER A 1 99 ? -43.269 32.390 -5.050 1.00 58.06 99 SER A C 1
ATOM 767 O O . SER A 1 99 ? -44.280 32.817 -5.590 1.00 58.06 99 SER A O 1
ATOM 769 N N . ASP A 1 100 ? -43.283 31.903 -3.805 1.00 56.41 100 ASP A N 1
ATOM 770 C CA . ASP A 1 100 ? -44.525 31.746 -3.026 1.00 56.41 100 ASP A CA 1
ATOM 771 C C . ASP A 1 100 ? -44.951 33.029 -2.282 1.00 56.41 100 ASP A C 1
ATOM 773 O O . ASP A 1 100 ? -46.034 33.084 -1.702 1.00 56.41 100 ASP A O 1
ATOM 777 N N . VAL A 1 101 ? -44.108 34.071 -2.272 1.00 59.28 101 VAL A N 1
ATOM 778 C CA . VAL A 1 101 ? -44.365 35.319 -1.523 1.00 59.28 101 VAL A CA 1
ATOM 779 C C . VAL A 1 101 ? -44.974 36.421 -2.406 1.00 59.28 101 VAL A C 1
ATOM 781 O O . VAL A 1 101 ? -45.648 37.303 -1.883 1.00 59.28 101 VAL A O 1
ATOM 784 N N . GLU A 1 102 ? -44.809 36.370 -3.733 1.00 57.38 102 GLU A N 1
ATOM 785 C CA . GLU A 1 102 ? -45.329 37.408 -4.646 1.00 57.38 102 GLU A CA 1
ATOM 786 C C . GLU A 1 102 ? -46.777 37.183 -5.124 1.00 57.38 102 GLU A C 1
ATOM 788 O O . GLU A 1 102 ? -47.352 38.089 -5.717 1.00 57.38 102 GLU A O 1
ATOM 793 N N . GLU A 1 103 ? -47.417 36.043 -4.831 1.00 54.00 103 GLU A N 1
ATOM 794 C CA . GLU A 1 103 ? -48.823 35.791 -5.220 1.00 54.00 103 GLU A CA 1
ATOM 795 C C . GLU A 1 103 ? -49.850 36.177 -4.127 1.00 54.00 103 GLU A C 1
ATOM 797 O O . GLU A 1 103 ? -51.044 35.916 -4.264 1.00 54.00 103 GLU A O 1
ATOM 802 N N . GLN A 1 104 ? -49.411 36.814 -3.029 1.00 50.53 104 GLN A N 1
ATOM 803 C CA . GLN A 1 104 ? -50.286 37.259 -1.926 1.00 50.53 104 GLN A CA 1
ATOM 804 C C . GLN A 1 104 ? -50.241 38.770 -1.613 1.00 50.53 104 GLN A C 1
ATOM 806 O O . GLN A 1 104 ? -50.678 39.168 -0.531 1.00 50.53 104 GLN A O 1
ATOM 811 N N . VAL A 1 105 ? -49.764 39.625 -2.530 1.00 45.19 105 VAL A N 1
ATOM 812 C CA . VAL A 1 105 ? -49.841 41.098 -2.379 1.00 45.19 105 VAL A CA 1
ATOM 813 C C . VAL A 1 105 ? -50.635 41.738 -3.507 1.00 45.19 105 VAL A C 1
ATOM 815 O O . VAL A 1 105 ? -50.321 41.457 -4.682 1.00 45.19 105 VAL A O 1
#

Foldseek 3Di:
DPCPDDVVVVVVVVCPPCVNCVVVVVVVVVVVVVVVCVVVVDDDDDDDPDDDDPVNVVCCCCPVVVVVVVVVVVVVVVVVVVCCVVVDDPPDPDPVVPPVPVVPD

Secondary structure (DSSP, 8-state):
-----HHHHHHHHHHT-HHHHHHHHHHHHHHHHHHHHHHHHSPPP----PPPPHHHHHHHHTTTTHHHHHHHHHHHHHHHHHHHHHH-----SSSSSSSSSGGG-

pLDDT: mean 85.34, std 14.27, range [45.19, 98.44]

Sequence (105 aa):
MLNLGKSVVDQERAWLQPKAWIGPAILSAILLSVIIYAIVSIKHRQIKGQMISAKEVGMRLFGPYVLAVELISLLLLAGLVVAFHIGREKRLNSLDSHSDVEEQV

Radius of gyration: 27.19 Å; chains: 1; bounding box: 75×59×48 Å